Protein AF-A0A7R9UAR9-F1 (afdb_monomer_lite)

Secondary structure (DSSP, 8-state):
-HHHHTT-GGG---B-TT---SGGGGGSPB-EEESS-TTS-HHHHHHHHHHHHHTT--SEEE-HHHHHHH--S--------TTTS--HHHHHHH-TT---------TT-

Foldseek 3Di:
DVCVVVVNVVLDQADAPPPPPPVVNVPHHHFKDFPDDPVDDPVVRVVVLVVCVVVVHARMAGNLVSCVVSVRLDDDFDPPDPRPGCDPVRVCVSHVPHDDDDDPPPVVD

pLDDT: mean 84.75, std 13.75, range [44.69, 97.56]

Organism: NCBI:txid172671

Radius of gyration: 15.16 Å; chains: 1; bounding box: 43×30×34 Å

Structure (mmCIF, N/CA/C/O backbone):
data_AF-A0A7R9UAR9-F1
#
_entry.id   AF-A0A7R9UAR9-F1
#
loop_
_atom_site.group_PDB
_atom_site.id
_atom_site.type_symbol
_atom_site.label_atom_id
_atom_site.label_alt_id
_atom_site.label_comp_id
_atom_site.label_asym_id
_atom_site.label_entity_id
_atom_site.label_seq_id
_atom_site.pdbx_PDB_ins_code
_atom_site.Cartn_x
_atom_site.Cartn_y
_atom_site.Cartn_z
_atom_site.occupancy
_atom_site.B_iso_or_equiv
_atom_site.auth_seq_id
_atom_site.auth_comp_id
_atom_site.auth_asym_id
_atom_site.auth_atom_id
_atom_site.pdbx_PDB_model_num
ATOM 1 N N . GLU A 1 1 ? -7.380 9.276 2.470 1.00 91.75 1 GLU A N 1
ATOM 2 C CA . GLU A 1 1 ? -8.353 10.387 2.559 1.00 91.75 1 GLU A CA 1
ATOM 3 C C . GLU A 1 1 ? -9.824 9.959 2.686 1.00 91.75 1 GLU A C 1
ATOM 5 O O . GLU A 1 1 ? -10.399 10.228 3.729 1.00 91.75 1 GLU A O 1
ATOM 10 N N . MET A 1 2 ? -10.443 9.289 1.700 1.00 92.31 2 MET A N 1
ATOM 11 C CA . MET A 1 2 ? -11.907 9.043 1.684 1.00 92.31 2 MET A CA 1
ATOM 12 C C . MET A 1 2 ? -12.483 8.472 2.991 1.00 92.31 2 MET A C 1
ATOM 14 O O . MET A 1 2 ? -13.471 8.986 3.499 1.00 92.31 2 MET A O 1
ATOM 18 N N . ILE A 1 3 ? -11.836 7.457 3.572 1.00 94.75 3 ILE A N 1
ATOM 19 C CA . ILE A 1 3 ? -12.298 6.817 4.817 1.00 94.75 3 ILE A CA 1
ATOM 20 C C . ILE A 1 3 ? -12.295 7.783 6.012 1.00 94.75 3 ILE A C 1
ATOM 22 O O . ILE A 1 3 ? -13.204 7.729 6.834 1.00 94.75 3 ILE A O 1
ATOM 26 N N . TYR A 1 4 ? -11.330 8.709 6.069 1.00 94.88 4 TYR A N 1
ATOM 27 C CA . TYR A 1 4 ? -11.307 9.772 7.080 1.00 94.88 4 TYR A CA 1
ATOM 28 C C . TYR A 1 4 ? -12.455 10.761 6.873 1.00 94.88 4 TYR A C 1
ATOM 30 O O . TYR A 1 4 ? -13.137 11.118 7.825 1.00 94.88 4 TYR A O 1
ATOM 38 N N . ASN A 1 5 ? -12.714 11.177 5.629 1.00 95.50 5 ASN A N 1
ATOM 39 C CA . ASN A 1 5 ? -13.816 12.102 5.333 1.00 95.50 5 ASN A CA 1
ATOM 40 C C . ASN A 1 5 ? -15.194 11.493 5.651 1.00 95.50 5 ASN A C 1
ATOM 42 O O . ASN A 1 5 ? -16.143 12.228 5.913 1.00 95.50 5 ASN A O 1
ATOM 46 N N . LEU A 1 6 ? -15.300 10.161 5.648 1.00 95.88 6 LEU A N 1
ATOM 47 C CA . LEU A 1 6 ? -16.505 9.426 6.033 1.00 95.88 6 LEU A CA 1
ATOM 48 C C . LEU A 1 6 ? -16.610 9.148 7.548 1.00 95.88 6 LEU A C 1
ATOM 50 O O . LEU A 1 6 ? -17.639 8.633 7.978 1.00 95.88 6 LEU A O 1
ATOM 54 N N . GLY A 1 7 ? -15.596 9.483 8.359 1.00 96.69 7 GLY A N 1
ATOM 55 C CA . GLY A 1 7 ? -15.603 9.269 9.816 1.00 96.69 7 GLY A CA 1
ATOM 56 C C . GLY A 1 7 ? -15.405 7.810 10.252 1.00 96.69 7 GLY A C 1
ATOM 57 O O . GLY A 1 7 ? -15.953 7.380 11.271 1.00 96.69 7 GLY A O 1
ATOM 58 N N . TYR A 1 8 ? -14.686 7.024 9.445 1.00 96.25 8 TYR A N 1
ATOM 59 C CA . TYR A 1 8 ? -14.428 5.598 9.682 1.00 96.25 8 TYR A CA 1
ATOM 60 C C . TYR A 1 8 ? -12.946 5.283 9.934 1.00 96.25 8 TYR A C 1
ATOM 62 O O . TYR A 1 8 ? -12.531 4.125 9.869 1.00 96.25 8 TYR A O 1
ATOM 70 N N . GLU A 1 9 ? -12.121 6.287 10.223 1.00 95.88 9 GLU A N 1
ATOM 71 C CA . GLU A 1 9 ? -10.680 6.137 10.421 1.00 95.88 9 GLU A CA 1
ATOM 72 C C . GLU A 1 9 ? -10.300 5.169 11.549 1.00 95.88 9 GLU A C 1
ATOM 74 O O . GLU A 1 9 ? -9.258 4.522 11.473 1.00 95.88 9 GLU A O 1
ATOM 79 N N . GLN A 1 10 ? -11.158 5.009 12.558 1.00 96.44 10 GLN A N 1
ATOM 80 C CA . GLN A 1 10 ? -10.973 4.076 13.671 1.00 96.44 10 GLN A CA 1
ATOM 81 C C . GLN A 1 10 ? -10.936 2.603 13.242 1.00 96.44 10 GLN A C 1
ATOM 83 O O . GLN A 1 10 ? -10.480 1.761 14.012 1.00 96.44 10 GLN A O 1
ATOM 88 N N . TYR A 1 11 ? -11.426 2.286 12.041 1.00 96.56 11 TYR A N 1
ATOM 89 C CA . TYR A 1 11 ? -11.416 0.930 11.490 1.00 96.56 11 TYR A CA 1
ATOM 90 C C . TYR A 1 11 ? -10.188 0.647 10.618 1.00 96.56 11 TYR A C 1
ATOM 92 O O . TYR A 1 11 ? -9.988 -0.487 10.187 1.00 96.56 11 TYR A O 1
ATOM 100 N N . LEU A 1 12 ? -9.360 1.656 10.334 1.00 96.75 12 LEU A N 1
ATOM 101 C CA . LEU A 1 12 ? -8.175 1.475 9.509 1.00 96.75 12 LEU A CA 1
ATOM 102 C C . LEU A 1 12 ? -7.072 0.767 10.300 1.00 96.75 12 LEU A C 1
ATOM 104 O O . LEU A 1 12 ? -6.639 1.239 11.347 1.00 96.75 12 LEU A O 1
ATOM 108 N N . VAL A 1 13 ? -6.580 -0.346 9.754 1.00 97.19 13 VAL A N 1
ATOM 109 C CA . VAL A 1 13 ? -5.471 -1.127 10.335 1.00 97.19 13 VAL A CA 1
ATOM 110 C C . VAL A 1 13 ? -4.179 -1.034 9.523 1.00 97.19 13 VAL A C 1
ATOM 112 O O . VAL A 1 13 ? -3.115 -1.401 10.008 1.00 97.19 13 VAL A O 1
ATOM 115 N N . GLY A 1 14 ? -4.245 -0.518 8.297 1.00 96.56 14 GLY A N 1
ATOM 116 C CA . GLY A 1 14 ? -3.102 -0.364 7.405 1.00 96.56 14 GLY A CA 1
ATOM 117 C C . GLY A 1 14 ? -3.428 0.560 6.237 1.00 96.56 14 GLY A C 1
ATOM 118 O O . GLY A 1 14 ? -4.588 0.909 6.009 1.00 96.56 14 GLY A O 1
ATOM 119 N N . ARG A 1 15 ? -2.395 0.978 5.505 1.00 95.94 15 ARG A N 1
ATOM 120 C CA . ARG A 1 15 ? -2.515 1.930 4.392 1.00 95.94 15 A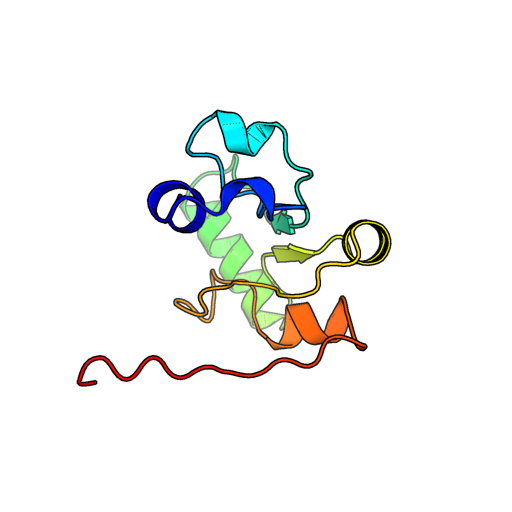RG A CA 1
ATOM 121 C C . ARG A 1 15 ? -1.587 1.606 3.223 1.00 95.94 15 ARG A C 1
ATOM 123 O O . ARG A 1 15 ? -0.571 0.930 3.392 1.00 95.94 15 ARG A O 1
ATOM 130 N N . SER A 1 16 ? -1.891 2.134 2.036 1.00 93.12 16 SER A N 1
ATOM 131 C CA . SER A 1 16 ? -0.932 2.101 0.928 1.00 93.12 16 SER A CA 1
ATOM 132 C C . SER A 1 16 ? 0.229 3.083 1.155 1.00 93.12 16 SER A C 1
ATOM 134 O O . SER A 1 16 ? 0.144 3.972 2.003 1.00 93.12 16 SER A O 1
ATOM 136 N N . HIS A 1 17 ? 1.315 2.932 0.391 1.00 91.25 17 HIS A N 1
ATOM 137 C CA . HIS A 1 17 ? 2.439 3.876 0.415 1.00 91.25 17 HIS A CA 1
ATOM 138 C C . HIS A 1 17 ? 2.068 5.285 -0.045 1.00 91.25 17 HIS A C 1
ATOM 140 O O . HIS A 1 17 ? 2.671 6.244 0.423 1.00 91.25 17 HIS A O 1
ATOM 146 N N . GLU A 1 18 ? 1.065 5.406 -0.912 1.00 89.50 18 GLU A N 1
ATOM 147 C CA . GLU A 1 18 ? 0.581 6.687 -1.437 1.00 89.50 18 GLU A CA 1
ATOM 148 C C . GLU A 1 18 ? -0.489 7.332 -0.544 1.00 89.50 18 GLU A C 1
ATOM 150 O O . GLU A 1 18 ? -0.806 8.504 -0.705 1.00 89.50 18 GLU A O 1
ATOM 155 N N . CYS A 1 19 ? -1.058 6.600 0.419 1.00 93.62 19 CYS A N 1
ATOM 156 C CA . CYS A 1 19 ? -1.980 7.184 1.389 1.00 93.62 19 CYS A CA 1
ATOM 157 C C . CYS A 1 19 ? -1.196 8.002 2.423 1.00 93.62 19 CYS A C 1
ATOM 159 O O . CYS A 1 19 ? -0.824 7.469 3.463 1.00 93.62 19 CYS A O 1
ATOM 161 N N . ASP A 1 20 ? -0.936 9.276 2.158 1.00 94.94 20 ASP A N 1
ATOM 162 C CA . ASP A 1 20 ? -0.172 10.171 3.039 1.00 94.94 20 ASP A CA 1
ATOM 163 C C . ASP A 1 20 ? -1.013 11.296 3.675 1.00 94.94 20 ASP A C 1
ATOM 165 O O . ASP A 1 20 ? -0.521 12.046 4.523 1.00 94.94 20 ASP A O 1
ATOM 169 N N . TYR A 1 21 ? -2.306 11.363 3.332 1.00 95.25 21 TYR A N 1
ATOM 170 C CA . TYR A 1 21 ? -3.241 12.374 3.819 1.00 95.25 21 TYR A CA 1
ATOM 171 C C . TYR A 1 21 ? -4.588 11.790 4.320 1.00 95.25 21 TYR A C 1
ATOM 173 O O . TYR A 1 21 ? -5.185 10.913 3.667 1.00 95.25 21 TYR A O 1
ATOM 181 N N . PRO A 1 22 ? -5.125 12.288 5.458 1.00 95.88 22 PRO A N 1
ATOM 182 C CA . PRO A 1 22 ? -4.555 13.320 6.342 1.00 95.88 22 PRO A CA 1
ATOM 183 C C . PRO A 1 22 ? -3.321 12.817 7.114 1.00 95.88 22 PRO A C 1
ATOM 185 O O . PRO A 1 22 ? -3.168 11.606 7.253 1.00 95.88 22 PRO A O 1
ATOM 188 N N . PRO A 1 23 ? -2.466 13.695 7.685 1.00 96.94 23 PRO A N 1
ATOM 189 C CA . PRO A 1 23 ? -1.224 13.281 8.359 1.00 96.94 23 PRO A CA 1
ATOM 190 C C . PRO A 1 23 ? -1.403 12.220 9.455 1.00 96.94 23 PRO A C 1
ATOM 192 O O . PRO A 1 23 ? -0.491 11.444 9.721 1.00 96.94 23 PRO A O 1
ATOM 195 N N . ALA A 1 24 ? -2.591 12.143 10.065 1.00 95.75 24 ALA A N 1
ATOM 196 C CA . ALA A 1 24 ? -2.945 11.100 11.024 1.00 95.75 24 ALA A CA 1
ATOM 197 C C . ALA A 1 24 ? -2.798 9.675 10.453 1.00 95.75 24 ALA A C 1
ATOM 199 O O . ALA A 1 24 ? -2.443 8.760 11.197 1.00 95.75 24 ALA A O 1
ATOM 200 N N . CYS A 1 25 ? -2.999 9.476 9.145 1.00 96.25 25 CYS A N 1
ATOM 201 C CA . CYS A 1 25 ? -2.860 8.165 8.508 1.00 96.25 25 CYS A CA 1
ATOM 202 C C . CYS A 1 25 ? -1.417 7.653 8.496 1.00 96.25 25 CYS A C 1
ATOM 204 O O . CYS A 1 25 ? -1.208 6.446 8.439 1.00 96.25 25 CYS A O 1
ATOM 206 N N . LEU A 1 26 ? -0.417 8.529 8.640 1.00 96.94 26 LEU A N 1
ATOM 207 C CA . LEU A 1 26 ? 0.993 8.134 8.689 1.00 96.94 26 LEU A CA 1
ATOM 208 C C . LEU A 1 26 ? 1.333 7.287 9.926 1.00 96.94 26 LEU A C 1
ATOM 210 O O . LEU A 1 26 ? 2.366 6.622 9.933 1.00 96.94 26 LEU A O 1
ATOM 214 N N . SER A 1 27 ? 0.463 7.283 10.942 1.00 96.44 27 SER A N 1
ATOM 215 C CA . SER A 1 27 ? 0.560 6.378 12.095 1.00 96.44 27 SER A CA 1
ATOM 216 C C . SER A 1 27 ? 0.188 4.927 11.764 1.00 96.44 27 SER A C 1
ATOM 218 O O . SER A 1 27 ? 0.574 4.020 12.500 1.00 96.44 27 SER A O 1
ATOM 220 N N . LEU A 1 28 ? -0.529 4.695 10.659 1.00 97.56 28 LEU A N 1
ATOM 221 C CA . LEU A 1 28 ? -0.913 3.362 10.212 1.00 97.56 28 LEU A CA 1
ATOM 222 C C . LEU A 1 28 ? 0.257 2.666 9.502 1.00 97.56 28 LEU A C 1
ATOM 224 O O . LEU A 1 28 ? 0.974 3.309 8.720 1.00 97.56 28 LEU A O 1
ATOM 228 N N . PRO A 1 29 ? 0.411 1.344 9.692 1.00 97.38 29 PRO A N 1
ATOM 229 C CA . PRO A 1 29 ? 1.381 0.546 8.956 1.00 97.38 29 PRO A CA 1
ATOM 230 C C . PRO A 1 29 ? 1.176 0.648 7.442 1.00 97.38 29 PRO A C 1
ATOM 232 O O . PRO A 1 29 ? 0.060 0.531 6.930 1.00 97.38 29 PRO A O 1
ATOM 235 N N . GLN A 1 30 ? 2.273 0.839 6.714 1.00 96.50 30 GLN A N 1
ATOM 236 C CA . GLN A 1 30 ? 2.274 0.830 5.257 1.00 96.50 30 GLN A CA 1
ATOM 237 C C . GLN A 1 30 ? 2.382 -0.611 4.745 1.00 96.50 30 GLN A C 1
ATOM 239 O O . GLN A 1 30 ? 3.363 -1.289 5.030 1.00 96.50 30 GLN A O 1
ATOM 244 N N . VAL A 1 31 ? 1.403 -1.061 3.958 1.00 95.62 31 VAL A N 1
ATOM 245 C CA . VAL A 1 31 ? 1.304 -2.456 3.478 1.00 95.62 31 VAL A CA 1
ATOM 246 C C . VAL A 1 31 ? 1.645 -2.639 1.996 1.00 95.62 31 VAL A C 1
ATOM 248 O O . VAL A 1 31 ? 1.605 -3.756 1.491 1.00 95.62 31 VAL A O 1
ATOM 251 N N . SER A 1 32 ? 1.967 -1.563 1.276 1.00 92.06 32 SER A N 1
ATOM 252 C CA . SER A 1 32 ? 2.374 -1.613 -0.137 1.00 92.06 32 SER A CA 1
ATOM 253 C C . SER A 1 32 ? 3.625 -0.783 -0.376 1.00 92.06 32 SER A C 1
ATOM 255 O O . SER A 1 32 ? 3.929 0.119 0.401 1.00 92.06 32 SER A O 1
ATOM 257 N N . PHE A 1 33 ? 4.351 -1.084 -1.449 1.00 91.94 33 PHE A N 1
ATOM 258 C CA . PHE A 1 33 ? 5.589 -0.402 -1.815 1.00 91.94 33 PHE A CA 1
ATOM 259 C C . PHE A 1 33 ? 5.752 -0.383 -3.333 1.00 91.94 33 PHE A C 1
ATOM 261 O O . PHE A 1 33 ? 5.435 -1.369 -3.998 1.00 91.94 33 PHE A O 1
ATOM 268 N N . ALA A 1 34 ? 6.330 0.687 -3.873 1.00 90.44 34 ALA A N 1
ATOM 269 C CA . ALA A 1 34 ? 6.795 0.697 -5.254 1.00 90.44 34 ALA A CA 1
ATOM 270 C C . ALA A 1 34 ? 7.949 -0.309 -5.450 1.00 90.44 34 ALA A C 1
ATOM 272 O O . ALA A 1 34 ? 8.842 -0.447 -4.605 1.00 90.44 34 ALA A O 1
ATOM 273 N N . THR A 1 35 ? 7.940 -1.029 -6.572 1.00 89.88 35 THR A N 1
ATOM 274 C CA . THR A 1 35 ? 9.056 -1.889 -7.018 1.00 89.88 35 THR A CA 1
ATOM 275 C C . THR A 1 35 ? 10.030 -1.144 -7.929 1.00 89.88 35 THR A C 1
ATOM 277 O O . THR A 1 35 ? 11.110 -1.650 -8.237 1.00 89.88 35 THR A O 1
ATOM 280 N N . ILE A 1 36 ? 9.661 0.070 -8.336 1.00 90.00 36 ILE A N 1
ATOM 281 C CA . ILE A 1 36 ? 10.467 1.000 -9.122 1.00 90.00 36 ILE A CA 1
ATOM 282 C C . ILE A 1 36 ? 11.042 2.103 -8.228 1.00 90.00 36 ILE A C 1
ATOM 284 O O . ILE A 1 36 ? 10.473 2.454 -7.197 1.00 90.00 36 ILE A O 1
ATOM 288 N N . ASP A 1 37 ? 12.172 2.664 -8.648 1.00 88.62 37 ASP A N 1
ATOM 289 C CA . ASP A 1 37 ? 12.804 3.796 -7.972 1.00 88.62 37 ASP A CA 1
ATOM 290 C C . ASP A 1 37 ? 12.161 5.111 -8.427 1.00 88.62 37 ASP A C 1
ATOM 292 O O . ASP A 1 37 ? 12.383 5.571 -9.550 1.00 88.62 37 ASP A O 1
ATOM 296 N N . THR A 1 38 ? 11.356 5.702 -7.546 1.00 86.56 38 THR A N 1
ATOM 297 C CA . THR A 1 38 ? 10.614 6.943 -7.801 1.00 86.56 38 THR A CA 1
ATOM 298 C C . THR A 1 38 ? 11.461 8.208 -7.640 1.00 86.56 38 THR A C 1
ATOM 300 O O . THR A 1 38 ? 10.966 9.298 -7.908 1.00 86.56 38 THR A O 1
ATOM 303 N N . SER A 1 39 ? 12.739 8.094 -7.250 1.00 91.62 39 SER A N 1
ATOM 304 C CA . SER A 1 39 ? 13.662 9.238 -7.153 1.00 91.62 39 SER A CA 1
ATOM 305 C C . SER A 1 39 ? 14.300 9.636 -8.493 1.00 91.62 39 SER A C 1
ATOM 307 O O . SER A 1 39 ? 14.968 10.668 -8.585 1.00 91.62 39 SER A O 1
ATOM 309 N N . LYS A 1 40 ? 14.099 8.822 -9.535 1.00 92.50 40 LYS A N 1
ATOM 310 C CA . LYS A 1 40 ? 14.662 9.018 -10.877 1.00 92.50 40 LYS A CA 1
ATOM 311 C C . LYS A 1 40 ? 13.900 10.056 -11.697 1.00 92.50 40 LYS A C 1
ATOM 313 O O . LYS A 1 40 ? 12.820 10.514 -11.331 1.00 92.50 40 LYS A O 1
ATOM 318 N N . THR A 1 41 ? 14.451 10.412 -12.857 1.00 95.88 41 THR A N 1
ATOM 319 C CA . THR A 1 41 ? 13.746 11.285 -13.801 1.00 95.88 41 THR A CA 1
ATOM 320 C C . THR A 1 41 ? 12.495 10.601 -14.353 1.00 95.88 41 THR A C 1
ATOM 322 O O . THR A 1 41 ? 12.427 9.376 -14.465 1.00 95.88 41 THR A O 1
ATOM 325 N N . SER A 1 42 ? 11.508 11.389 -14.783 1.00 94.06 42 SER A N 1
ATOM 326 C CA . SER A 1 42 ? 10.264 10.857 -15.352 1.00 94.06 42 SER A CA 1
ATOM 327 C C . SER A 1 42 ? 10.494 9.925 -16.548 1.00 94.06 42 SER A C 1
ATOM 329 O O . SER A 1 42 ? 9.781 8.938 -16.689 1.00 94.06 42 SER A O 1
ATOM 331 N N . ALA A 1 43 ? 11.506 10.193 -17.381 1.00 95.19 43 ALA A N 1
ATOM 332 C CA . ALA A 1 43 ? 11.852 9.335 -18.516 1.00 95.19 43 ALA A CA 1
ATOM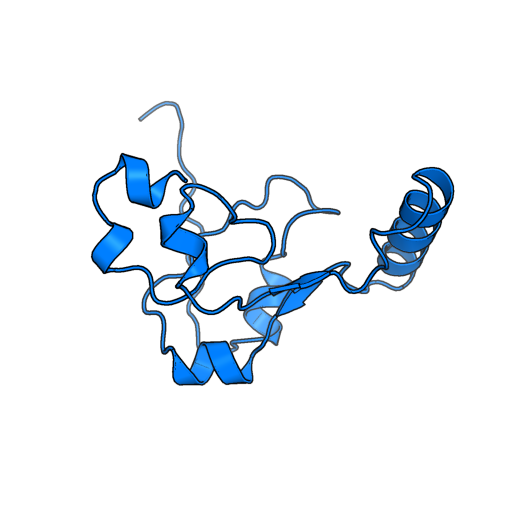 333 C C . ALA A 1 43 ? 12.390 7.963 -18.070 1.00 95.19 43 ALA A C 1
ATOM 335 O O . ALA A 1 43 ? 12.064 6.934 -18.659 1.00 95.19 43 ALA A O 1
ATOM 336 N N . GLU A 1 44 ? 13.191 7.932 -17.006 1.00 94.44 44 GLU A N 1
ATOM 337 C CA . GLU A 1 44 ? 13.721 6.690 -16.437 1.00 94.44 44 GLU A CA 1
ATOM 338 C C . GLU A 1 44 ? 12.647 5.895 -15.687 1.00 94.44 44 GLU A C 1
ATOM 340 O O . GLU A 1 44 ? 12.635 4.661 -15.749 1.00 94.44 44 GLU A O 1
ATOM 345 N N . ILE A 1 45 ? 11.730 6.588 -15.005 1.00 92.94 45 ILE A N 1
ATOM 346 C CA . ILE A 1 45 ? 10.555 5.978 -14.373 1.00 92.94 45 ILE A CA 1
ATOM 347 C C . ILE A 1 45 ? 9.668 5.342 -15.447 1.00 92.94 45 ILE A C 1
ATOM 349 O O . ILE A 1 45 ? 9.369 4.156 -15.345 1.00 92.94 45 ILE A O 1
ATOM 353 N N . ASP A 1 46 ? 9.319 6.075 -16.510 1.00 91.81 46 ASP A N 1
ATOM 354 C CA . ASP A 1 46 ? 8.529 5.561 -17.640 1.00 91.81 46 ASP A CA 1
ATOM 355 C C . ASP A 1 46 ? 9.171 4.313 -18.265 1.00 91.81 46 ASP A C 1
ATOM 357 O O . ASP A 1 46 ? 8.506 3.295 -18.476 1.00 91.81 46 ASP A O 1
ATOM 361 N N . HIS A 1 47 ? 10.488 4.342 -18.484 1.00 92.75 47 HIS A N 1
ATOM 362 C CA . HIS A 1 47 ? 11.219 3.180 -18.981 1.00 92.75 47 HIS A CA 1
ATOM 363 C C . HIS A 1 47 ? 11.145 1.980 -18.021 1.00 92.75 47 HIS A C 1
ATOM 365 O O . HIS A 1 47 ? 10.949 0.838 -18.454 1.00 92.75 47 HIS A O 1
ATOM 371 N N . SER A 1 48 ? 11.269 2.227 -16.715 1.00 91.38 48 SER A N 1
ATOM 372 C CA . SER A 1 48 ? 11.191 1.189 -15.680 1.00 91.38 48 SER A CA 1
ATOM 373 C C . SER A 1 48 ? 9.792 0.573 -15.611 1.00 91.38 48 SER A C 1
ATOM 375 O O . SER A 1 48 ? 9.670 -0.652 -15.611 1.00 91.38 48 SER A O 1
ATOM 377 N N . VAL A 1 49 ? 8.743 1.400 -15.640 1.00 91.38 49 VAL A N 1
ATOM 378 C CA . VAL A 1 49 ? 7.341 0.960 -15.673 1.00 91.38 49 VAL A CA 1
ATOM 379 C C . VAL A 1 49 ? 7.078 0.101 -16.907 1.00 91.38 49 VAL A C 1
ATOM 381 O O . VAL A 1 49 ? 6.627 -1.035 -16.777 1.00 91.38 49 VAL A O 1
ATOM 384 N N . LYS A 1 50 ? 7.441 0.577 -18.106 1.00 90.12 50 LYS A N 1
ATOM 385 C CA . LYS A 1 50 ? 7.280 -0.192 -19.355 1.00 90.12 50 LYS A CA 1
ATOM 386 C C . LYS A 1 50 ? 7.993 -1.540 -19.295 1.00 90.12 50 LYS A C 1
ATOM 388 O O . LYS A 1 50 ? 7.446 -2.547 -19.736 1.00 90.12 50 LYS A O 1
ATOM 393 N N . THR A 1 51 ? 9.190 -1.573 -18.715 1.00 90.69 51 THR A N 1
ATOM 394 C CA . THR A 1 51 ? 9.960 -2.811 -18.553 1.00 90.69 51 THR A CA 1
ATOM 395 C C . THR A 1 51 ? 9.267 -3.807 -17.619 1.00 90.69 51 THR A C 1
ATOM 397 O O . THR A 1 51 ? 9.258 -4.998 -17.926 1.00 90.69 51 THR A O 1
ATOM 400 N N . GLN A 1 52 ? 8.682 -3.351 -16.505 1.00 88.69 52 GLN A N 1
ATOM 401 C CA . GLN A 1 52 ? 7.916 -4.204 -15.583 1.00 88.69 52 GLN A CA 1
ATOM 402 C C . GLN A 1 52 ? 6.672 -4.780 -16.277 1.00 88.69 52 GLN A C 1
ATOM 404 O O . GLN A 1 52 ? 6.480 -5.996 -16.276 1.00 88.69 52 GLN A O 1
ATOM 409 N N . ILE A 1 53 ? 5.909 -3.933 -16.981 1.00 85.94 53 ILE A N 1
ATOM 410 C CA . ILE A 1 53 ? 4.702 -4.344 -17.717 1.00 85.94 53 ILE A CA 1
ATOM 411 C C . ILE A 1 53 ? 5.026 -5.419 -18.759 1.00 85.94 53 ILE A C 1
ATOM 413 O O . ILE A 1 53 ? 4.352 -6.444 -18.813 1.00 85.94 53 ILE A O 1
ATOM 417 N N . VAL A 1 54 ? 6.073 -5.224 -19.572 1.00 87.38 54 VAL A N 1
ATOM 418 C CA . VAL A 1 54 ? 6.482 -6.205 -20.600 1.00 87.38 54 VAL A CA 1
ATOM 419 C C . VAL A 1 54 ? 6.867 -7.550 -19.979 1.00 87.38 54 VAL A C 1
ATOM 421 O O . VAL A 1 54 ? 6.673 -8.594 -20.597 1.00 87.38 54 VAL A O 1
ATOM 424 N N . LYS A 1 55 ? 7.391 -7.542 -18.750 1.00 85.81 55 LYS A N 1
ATOM 425 C CA . LYS A 1 55 ? 7.737 -8.752 -17.996 1.00 85.81 55 LYS A CA 1
ATOM 426 C C . LYS A 1 55 ? 6.548 -9.363 -17.245 1.00 85.81 55 LYS A C 1
ATOM 428 O O . LYS A 1 55 ? 6.732 -10.395 -16.607 1.00 85.81 55 LYS A O 1
ATOM 433 N N . GLY A 1 56 ? 5.364 -8.748 -17.300 1.00 81.69 56 GLY A N 1
ATOM 434 C CA . GLY A 1 56 ? 4.195 -9.170 -16.526 1.00 81.69 56 GLY A CA 1
ATOM 435 C C . GLY A 1 56 ? 4.383 -9.012 -15.015 1.00 81.69 56 GLY A C 1
ATOM 436 O O . GLY A 1 56 ? 3.778 -9.749 -14.245 1.00 81.69 56 GLY A O 1
ATOM 437 N N . LEU A 1 57 ? 5.261 -8.100 -14.593 1.00 83.06 57 LEU A N 1
ATOM 438 C CA . LEU A 1 57 ? 5.556 -7.829 -13.191 1.00 83.06 57 LEU A CA 1
ATOM 439 C C . LEU A 1 57 ? 4.804 -6.579 -12.730 1.00 83.06 57 LEU A C 1
ATOM 441 O O . LEU A 1 57 ? 4.695 -5.602 -13.475 1.00 83.06 57 LEU A O 1
ATOM 445 N N . SER A 1 58 ? 4.327 -6.597 -11.487 1.00 83.12 58 SER A N 1
ATOM 446 C CA . SER A 1 58 ? 3.667 -5.438 -10.889 1.00 83.12 58 SER A CA 1
ATOM 447 C C . SER A 1 58 ? 4.680 -4.346 -10.528 1.00 83.12 58 SER A C 1
ATOM 449 O O . SER A 1 58 ? 5.792 -4.606 -10.049 1.00 83.12 58 SER A O 1
ATOM 451 N N . VAL A 1 59 ? 4.288 -3.090 -10.749 1.00 88.00 59 VAL A N 1
ATOM 452 C CA . VAL A 1 59 ? 5.050 -1.912 -10.296 1.00 88.00 59 VAL A CA 1
ATOM 453 C C . VAL A 1 59 ? 4.905 -1.679 -8.789 1.00 88.00 59 VAL A C 1
ATOM 455 O O . VAL A 1 59 ? 5.623 -0.856 -8.216 1.00 88.00 59 VAL A O 1
ATOM 458 N N . TYR A 1 60 ? 4.035 -2.453 -8.137 1.00 87.25 60 TYR A N 1
ATOM 459 C CA . TYR A 1 60 ? 3.843 -2.464 -6.699 1.00 87.25 60 TYR A CA 1
ATOM 460 C C . TYR A 1 60 ? 4.066 -3.855 -6.121 1.00 87.25 60 TYR A C 1
ATOM 462 O O . TYR A 1 60 ? 3.908 -4.879 -6.778 1.00 87.25 60 TYR A O 1
ATOM 470 N N . ARG A 1 61 ? 4.443 -3.884 -4.848 1.00 89.06 61 ARG A N 1
ATOM 471 C CA . ARG A 1 61 ? 4.476 -5.093 -4.031 1.00 89.06 61 ARG A CA 1
ATOM 472 C C . ARG A 1 61 ? 3.685 -4.855 -2.759 1.00 89.06 61 ARG A C 1
ATOM 474 O O . ARG A 1 61 ? 3.751 -3.764 -2.189 1.00 89.06 61 ARG A O 1
ATOM 481 N N . MET A 1 62 ? 2.983 -5.882 -2.308 1.00 90.31 62 MET A N 1
ATOM 482 C CA . MET A 1 62 ? 2.285 -5.891 -1.028 1.00 90.31 62 MET A CA 1
ATOM 483 C C . MET A 1 62 ? 3.127 -6.631 0.013 1.00 90.31 62 MET A C 1
ATOM 485 O O . MET A 1 62 ? 3.823 -7.594 -0.313 1.00 90.31 62 MET A O 1
ATOM 489 N N . ASP A 1 63 ? 3.048 -6.202 1.267 1.00 93.88 63 ASP A N 1
ATOM 490 C CA . ASP A 1 63 ? 3.596 -6.953 2.394 1.00 93.88 63 ASP A CA 1
ATOM 491 C C . ASP A 1 63 ? 2.566 -7.976 2.876 1.00 93.88 63 ASP A C 1
ATOM 493 O O . ASP A 1 63 ? 1.684 -7.692 3.688 1.00 93.88 63 ASP A O 1
ATOM 497 N N . ALA A 1 64 ? 2.653 -9.177 2.305 1.00 91.25 64 ALA A N 1
ATOM 498 C CA . ALA A 1 64 ? 1.750 -10.280 2.606 1.00 91.25 64 ALA A CA 1
ATOM 499 C C . ALA A 1 64 ? 1.849 -10.764 4.063 1.00 91.25 64 ALA A C 1
ATOM 501 O O . ALA A 1 64 ? 0.892 -11.335 4.588 1.00 91.25 64 ALA A O 1
ATOM 502 N N . GLU A 1 65 ? 3.002 -10.589 4.712 1.00 93.62 65 GLU A N 1
ATOM 503 C CA . GLU A 1 65 ? 3.187 -10.972 6.110 1.00 93.62 65 GLU A CA 1
ATOM 504 C C . GLU A 1 65 ? 2.489 -9.976 7.025 1.00 93.62 65 GLU A C 1
ATOM 506 O O . GLU A 1 65 ? 1.603 -10.375 7.782 1.00 93.62 65 GLU A O 1
ATOM 511 N N . LEU A 1 66 ? 2.758 -8.685 6.837 1.00 95.06 66 LEU A N 1
ATOM 512 C CA . LEU A 1 66 ? 2.096 -7.622 7.583 1.00 95.06 66 LEU A CA 1
ATOM 513 C C . LEU A 1 66 ? 0.575 -7.647 7.386 1.00 95.06 66 LEU A C 1
ATOM 515 O O . LEU A 1 66 ? -0.178 -7.533 8.348 1.00 95.06 66 LEU A O 1
ATOM 519 N N . LEU A 1 67 ? 0.086 -7.859 6.162 1.00 93.31 67 LEU A N 1
ATOM 520 C CA . LEU A 1 67 ? -1.355 -7.989 5.911 1.00 93.31 67 LEU A CA 1
ATOM 521 C C . LEU A 1 67 ? -1.983 -9.150 6.689 1.00 93.31 67 LEU A C 1
ATOM 523 O O . LEU A 1 67 ? -3.091 -9.019 7.210 1.00 93.31 67 LEU A O 1
ATOM 527 N N . ARG A 1 68 ? -1.276 -10.279 6.807 1.00 92.56 68 ARG A N 1
ATOM 528 C CA . ARG A 1 68 ? -1.741 -11.430 7.589 1.00 92.56 68 ARG A CA 1
ATOM 529 C C . ARG A 1 68 ? -1.756 -11.132 9.085 1.00 92.56 68 ARG A C 1
ATOM 531 O O . ARG A 1 68 ? -2.661 -11.598 9.771 1.00 92.56 68 ARG A O 1
ATOM 538 N N . GLU A 1 69 ? -0.788 -10.371 9.584 1.00 95.69 69 GLU A N 1
ATOM 539 C CA . GLU A 1 69 ? -0.730 -9.942 10.986 1.00 95.69 69 GLU A CA 1
ATOM 540 C C . GLU A 1 69 ? -1.842 -8.948 11.331 1.00 95.69 69 GLU A C 1
ATOM 542 O O . GLU A 1 69 ? -2.505 -9.092 12.360 1.00 95.69 69 GLU A O 1
ATOM 547 N N . LEU A 1 70 ? -2.088 -7.979 10.445 1.00 95.25 70 LEU A N 1
ATOM 548 C CA . LEU A 1 70 ? -3.122 -6.959 10.621 1.00 95.25 70 LEU A CA 1
ATOM 549 C C . LEU A 1 70 ? -4.540 -7.528 10.544 1.00 95.25 70 LEU A C 1
ATOM 551 O O . LEU A 1 70 ? -5.447 -6.948 11.134 1.00 95.25 70 LEU A O 1
ATOM 555 N N . ARG A 1 71 ? -4.725 -8.661 9.849 1.00 93.44 71 ARG A N 1
ATOM 556 C CA . ARG A 1 71 ? -6.017 -9.346 9.661 1.00 93.44 71 ARG A CA 1
ATOM 557 C C . ARG A 1 71 ? -7.146 -8.382 9.257 1.00 93.44 71 ARG A C 1
ATOM 559 O O . ARG A 1 71 ? -8.135 -8.284 9.982 1.00 93.44 71 ARG A O 1
ATOM 566 N N . PRO A 1 72 ? -7.017 -7.659 8.131 1.00 91.88 72 PRO A N 1
ATOM 567 C CA . PRO A 1 72 ? -8.087 -6.787 7.670 1.00 91.88 72 PRO A CA 1
ATOM 568 C C . PRO A 1 72 ? -9.321 -7.612 7.284 1.00 91.88 72 PRO A C 1
ATOM 570 O O . PRO A 1 72 ? -9.208 -8.599 6.556 1.00 91.88 72 PRO A O 1
ATOM 573 N N . ASP A 1 73 ? -10.500 -7.177 7.726 1.00 90.12 73 ASP A N 1
ATOM 574 C CA . ASP A 1 73 ? -11.777 -7.763 7.296 1.00 90.12 73 ASP A CA 1
ATOM 575 C C . ASP A 1 73 ? -12.164 -7.316 5.876 1.00 90.12 73 ASP A C 1
ATOM 577 O O . ASP A 1 73 ? -12.803 -8.058 5.132 1.00 90.12 73 ASP A O 1
ATOM 581 N N . VAL A 1 74 ? -11.767 -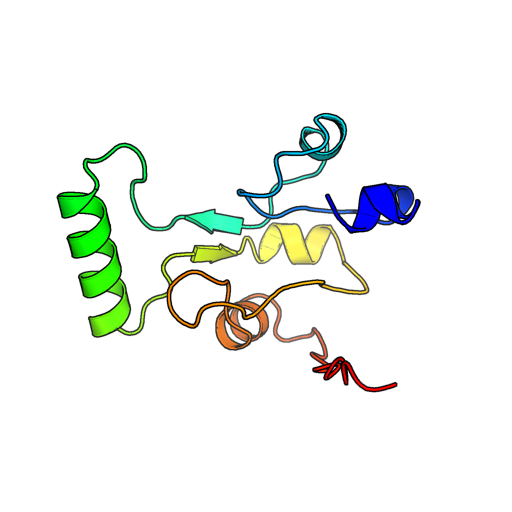6.096 5.495 1.00 89.50 74 VAL A N 1
ATOM 582 C CA . VAL A 1 74 ? -12.080 -5.466 4.205 1.00 89.50 74 VAL A CA 1
ATOM 583 C C . VAL A 1 74 ? -10.836 -4.766 3.664 1.00 89.50 74 VAL A C 1
ATOM 585 O O . VAL A 1 74 ? -10.155 -4.043 4.392 1.00 89.50 74 VAL A O 1
ATOM 588 N N . ILE A 1 75 ? -10.562 -4.945 2.370 1.00 89.06 75 ILE A N 1
ATOM 589 C CA . ILE A 1 75 ? -9.566 -4.164 1.628 1.00 89.06 75 ILE A CA 1
ATOM 590 C C . ILE A 1 75 ? -10.303 -3.255 0.656 1.00 89.06 75 ILE A C 1
ATOM 592 O O . ILE A 1 75 ? -11.073 -3.722 -0.178 1.00 89.06 75 ILE A O 1
ATOM 596 N N . ILE A 1 76 ? -10.046 -1.954 0.763 1.00 88.38 76 ILE A N 1
ATOM 597 C CA . ILE A 1 76 ? -10.583 -0.942 -0.144 1.00 88.38 76 ILE A CA 1
ATOM 598 C C . ILE A 1 76 ? -9.456 -0.532 -1.087 1.00 88.38 76 ILE A C 1
ATOM 600 O O . ILE A 1 76 ? -8.404 -0.072 -0.644 1.00 88.38 76 ILE A O 1
ATOM 604 N N . THR A 1 77 ? -9.680 -0.711 -2.383 1.00 84.06 77 THR A N 1
ATOM 605 C CA . THR A 1 77 ? -8.755 -0.333 -3.455 1.00 84.06 77 THR A CA 1
ATOM 606 C C . THR A 1 77 ? -9.528 0.369 -4.571 1.00 84.06 77 THR A C 1
ATOM 608 O O . THR A 1 77 ? -10.757 0.346 -4.592 1.00 84.06 77 THR A O 1
ATOM 611 N N . GLN A 1 78 ? -8.812 1.008 -5.489 1.00 72.88 78 GLN A N 1
ATOM 612 C CA . GLN A 1 78 ? -9.368 1.573 -6.714 1.00 72.88 78 GLN A CA 1
ATOM 613 C C . GLN A 1 78 ? -8.550 1.036 -7.883 1.00 72.88 78 GLN A C 1
ATOM 615 O O . GLN A 1 78 ? -7.388 1.410 -8.030 1.00 72.88 78 GLN A O 1
ATOM 620 N N . ASP A 1 79 ? -9.140 0.190 -8.728 1.00 68.94 79 ASP A N 1
ATOM 621 C CA . ASP A 1 79 ? -8.510 -0.231 -9.987 1.00 68.94 79 ASP A CA 1
ATOM 622 C C . ASP A 1 79 ? -8.738 0.827 -11.077 1.00 68.94 79 ASP A C 1
ATOM 624 O O . ASP A 1 79 ? -9.351 0.59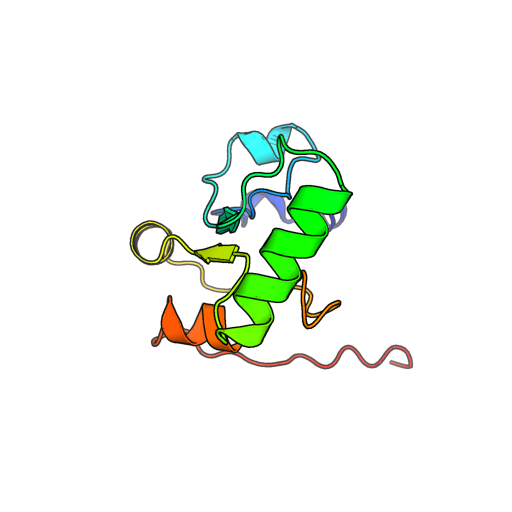7 -12.116 1.00 68.94 79 ASP A O 1
ATOM 628 N N . SER A 1 80 ? -8.302 2.057 -10.810 1.00 66.12 80 SER A N 1
ATOM 629 C CA . SER A 1 80 ? -8.471 3.165 -11.754 1.00 66.12 80 SER A CA 1
ATOM 630 C C . SER A 1 80 ? -7.483 3.092 -12.924 1.00 66.12 80 SER A C 1
ATOM 632 O O . SER A 1 80 ? -7.618 3.826 -13.904 1.00 66.12 80 SER A O 1
ATOM 634 N N . CYS A 1 81 ? -6.475 2.217 -12.843 1.00 67.75 81 CYS A N 1
ATOM 635 C CA . CYS A 1 81 ? -5.357 2.180 -13.772 1.00 67.75 81 CYS A CA 1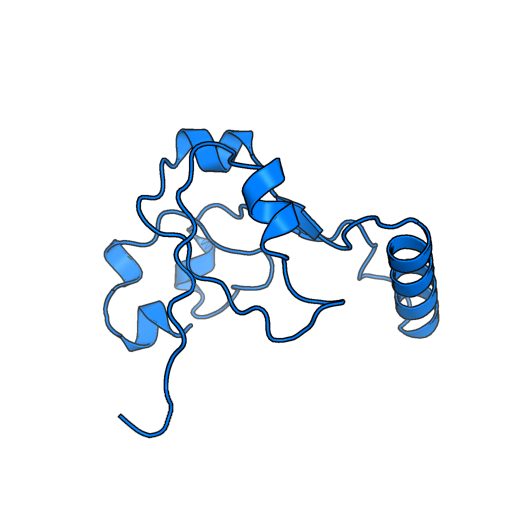
ATOM 636 C C . CYS A 1 81 ? -4.674 0.808 -13.780 1.00 67.75 81 CYS A C 1
ATOM 638 O O . CYS A 1 81 ? -3.873 0.506 -12.902 1.00 67.75 81 CYS A O 1
ATOM 640 N N . ARG A 1 82 ? -4.834 0.037 -14.863 1.00 65.69 82 ARG A N 1
ATOM 641 C CA . ARG A 1 82 ? -4.170 -1.275 -15.050 1.00 65.69 82 ARG A CA 1
ATOM 642 C C . ARG A 1 82 ? -2.634 -1.267 -14.976 1.00 65.69 82 ARG A C 1
ATOM 644 O O . ARG A 1 82 ? -2.019 -2.328 -14.987 1.00 65.69 82 ARG A O 1
ATOM 651 N N . VAL A 1 83 ? -2.015 -0.090 -14.999 1.00 69.31 83 VAL A N 1
ATOM 652 C CA . VAL A 1 83 ? -0.559 0.095 -14.928 1.00 69.31 83 VAL A CA 1
ATOM 653 C C . VAL A 1 83 ? -0.106 0.550 -13.545 1.00 69.31 83 VAL A C 1
ATOM 655 O O . VAL A 1 83 ? 0.963 0.156 -13.096 1.00 69.31 83 VAL A O 1
ATOM 658 N N . CYS A 1 84 ? -0.886 1.425 -12.918 1.00 64.62 84 CYS A N 1
ATOM 659 C CA . CYS A 1 84 ? -0.487 2.248 -11.783 1.00 64.62 84 CYS A CA 1
ATOM 660 C C . CYS A 1 84 ? -1.407 2.086 -10.569 1.00 64.62 84 CYS A C 1
ATOM 662 O O . CYS A 1 84 ? -1.240 2.785 -9.580 1.00 64.62 84 CYS A O 1
ATOM 664 N N . ALA A 1 85 ? -2.327 1.126 -10.602 1.00 70.94 85 ALA A N 1
ATOM 665 C CA . ALA A 1 85 ? -3.044 0.649 -9.431 1.00 70.94 85 ALA A CA 1
ATOM 666 C C . ALA A 1 85 ? -2.537 -0.743 -9.024 1.00 70.94 85 ALA A C 1
ATOM 668 O O . ALA A 1 85 ? -2.035 -1.509 -9.851 1.00 70.94 85 ALA A O 1
ATOM 669 N N . VAL A 1 86 ? -2.679 -1.077 -7.738 1.00 72.19 86 VAL A N 1
ATOM 670 C CA . VAL A 1 86 ? -2.530 -2.460 -7.265 1.00 72.19 86 VAL A C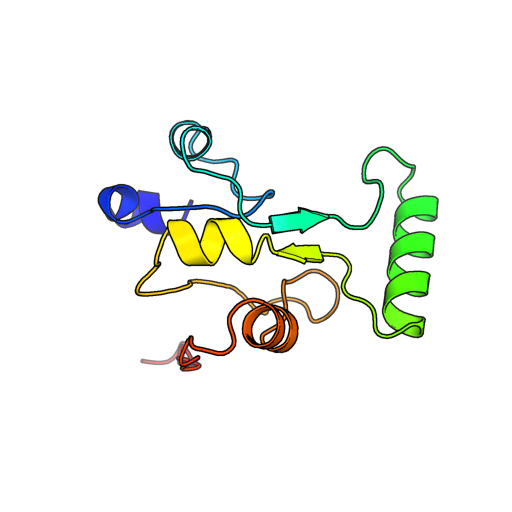A 1
ATOM 671 C C . VAL A 1 86 ? -3.677 -3.274 -7.854 1.00 72.19 86 VAL A C 1
ATOM 673 O O . VAL A 1 86 ? -4.842 -2.950 -7.619 1.00 72.19 86 VAL A O 1
ATOM 676 N N . SER A 1 87 ? -3.349 -4.319 -8.609 1.00 76.06 87 SER A N 1
ATOM 677 C CA . SER A 1 87 ? -4.359 -5.129 -9.289 1.00 76.06 87 SER A CA 1
ATOM 678 C C . SER A 1 87 ? -5.015 -6.144 -8.348 1.00 76.06 87 SER A C 1
ATOM 680 O O . SER A 1 87 ? -4.416 -6.588 -7.366 1.00 76.06 87 SER A O 1
ATOM 682 N N . THR A 1 88 ? -6.225 -6.588 -8.691 1.00 76.56 88 THR A N 1
ATOM 683 C CA . THR A 1 88 ? -6.901 -7.727 -8.041 1.00 76.56 88 THR A CA 1
ATOM 684 C C . THR A 1 88 ? -5.981 -8.951 -7.978 1.00 76.56 88 THR A C 1
ATOM 686 O O . THR A 1 88 ? -5.849 -9.573 -6.930 1.00 76.56 88 THR A O 1
ATOM 689 N N . ASN A 1 89 ? -5.239 -9.230 -9.055 1.00 77.25 89 ASN A N 1
ATOM 690 C CA . ASN A 1 89 ? -4.276 -10.332 -9.109 1.00 77.25 89 ASN A CA 1
ATOM 691 C C . ASN A 1 89 ? -3.124 -10.178 -8.093 1.00 77.25 89 ASN A C 1
ATOM 693 O O . ASN A 1 89 ? -2.693 -11.164 -7.489 1.00 77.25 89 ASN A O 1
ATOM 697 N N . ASP A 1 90 ? -2.629 -8.956 -7.874 1.00 77.00 90 ASP A N 1
ATOM 698 C CA . ASP A 1 90 ? -1.602 -8.684 -6.857 1.00 77.00 90 ASP A CA 1
ATOM 699 C C . ASP A 1 90 ? -2.134 -8.958 -5.444 1.00 77.00 90 ASP A C 1
ATOM 701 O O . ASP A 1 90 ? -1.421 -9.521 -4.606 1.00 77.00 90 ASP A O 1
ATOM 705 N N . LEU A 1 91 ? -3.399 -8.607 -5.186 1.00 78.00 91 LEU A N 1
ATOM 706 C CA . LEU A 1 91 ? -4.080 -8.890 -3.921 1.00 78.00 91 LEU A CA 1
ATOM 707 C C . LEU A 1 91 ? -4.299 -10.391 -3.717 1.00 78.00 91 LEU A C 1
ATOM 709 O O . LEU A 1 91 ? -3.947 -10.899 -2.655 1.00 78.00 91 LEU A O 1
ATOM 713 N N . GLU A 1 92 ? -4.808 -11.110 -4.719 1.00 81.56 92 GLU A N 1
ATOM 714 C CA . GLU A 1 92 ? -5.026 -12.565 -4.649 1.00 81.56 92 GLU A CA 1
ATOM 715 C C . GLU A 1 92 ? -3.722 -13.326 -4.402 1.00 81.56 92 GLU A C 1
ATOM 717 O O . GLU A 1 92 ? -3.668 -14.232 -3.569 1.00 81.56 92 GLU A O 1
ATOM 722 N N . THR A 1 93 ? -2.644 -12.920 -5.079 1.00 80.75 93 THR A N 1
ATOM 723 C CA . THR A 1 93 ? -1.320 -13.530 -4.900 1.00 80.75 93 THR A CA 1
ATOM 724 C C . THR A 1 93 ? -0.776 -13.283 -3.490 1.00 80.75 93 THR A C 1
ATOM 726 O O . THR A 1 93 ? -0.123 -14.151 -2.909 1.00 80.75 93 THR A O 1
ATOM 729 N N . SER A 1 94 ? -1.049 -12.106 -2.921 1.00 80.44 94 SER A N 1
ATOM 730 C CA . SER A 1 94 ? -0.519 -11.698 -1.615 1.00 80.44 94 SER A CA 1
ATOM 731 C C . SER A 1 94 ? -1.360 -12.214 -0.444 1.00 80.44 94 SER A C 1
ATOM 733 O O . SER A 1 94 ? -0.818 -12.516 0.620 1.00 80.44 94 SER A O 1
ATOM 735 N N . ILE A 1 95 ? -2.679 -12.339 -0.622 1.00 79.81 95 ILE A N 1
ATOM 736 C CA . ILE A 1 95 ? -3.623 -12.788 0.407 1.00 79.81 95 ILE A CA 1
ATOM 737 C C . ILE A 1 95 ? -4.635 -13.778 -0.202 1.00 79.81 95 ILE A C 1
ATOM 739 O O . ILE A 1 95 ? -5.806 -13.444 -0.386 1.00 79.81 95 ILE A O 1
ATOM 743 N N . PRO A 1 96 ? -4.235 -15.041 -0.443 1.00 71.81 96 PRO A N 1
ATOM 744 C CA . PRO A 1 96 ? -5.079 -16.025 -1.134 1.00 71.81 96 PRO A CA 1
ATOM 745 C C . PRO A 1 96 ? -6.386 -16.366 -0.402 1.00 71.81 96 PRO A C 1
ATOM 747 O O . PRO A 1 96 ? -7.291 -16.973 -0.965 1.00 71.81 96 PRO A O 1
ATOM 750 N N . THR A 1 97 ? -6.471 -16.037 0.888 1.00 69.94 97 THR A N 1
ATOM 751 C CA . THR A 1 97 ? -7.630 -16.305 1.746 1.00 69.94 97 THR A CA 1
ATOM 752 C C . THR A 1 97 ? -8.681 -15.200 1.718 1.00 69.94 97 THR A C 1
ATOM 754 O O . THR A 1 97 ? -9.763 -15.395 2.273 1.00 69.94 97 THR A O 1
ATOM 757 N N . LEU A 1 98 ? -8.379 -14.038 1.133 1.00 65.94 98 LEU A N 1
ATOM 758 C CA . LEU A 1 98 ? -9.319 -12.925 1.086 1.00 65.94 98 LEU A CA 1
ATOM 759 C C . LEU A 1 98 ? -10.352 -13.180 -0.018 1.00 65.94 98 LEU A C 1
ATOM 761 O O . LEU A 1 98 ? -9.995 -13.417 -1.169 1.00 65.94 98 LEU A O 1
ATOM 765 N N . ARG A 1 99 ? -11.646 -13.126 0.317 1.00 62.62 99 ARG A N 1
ATOM 766 C CA . ARG A 1 99 ? -12.697 -13.116 -0.708 1.00 62.62 99 ARG A CA 1
ATOM 767 C C . ARG A 1 99 ? -12.803 -11.709 -1.268 1.00 62.62 99 ARG A C 1
ATOM 769 O O . ARG A 1 99 ? -13.293 -10.817 -0.583 1.00 62.62 99 ARG A O 1
ATOM 776 N N . LEU A 1 100 ? -12.353 -11.529 -2.502 1.00 63.62 100 LEU A N 1
ATOM 777 C CA . LEU A 1 100 ? -12.569 -10.292 -3.235 1.00 63.62 100 LEU A CA 1
ATOM 778 C C . LEU A 1 100 ? -14.003 -10.301 -3.769 1.00 63.62 100 LEU A C 1
ATOM 780 O O . LEU A 1 100 ? -14.416 -11.216 -4.479 1.00 63.62 100 LEU A O 1
ATOM 784 N N . THR A 1 101 ? -14.780 -9.305 -3.368 1.00 60.88 101 THR A N 1
ATOM 785 C CA . THR A 1 101 ? -16.064 -8.981 -3.986 1.00 60.88 101 THR A CA 1
ATOM 786 C C . THR A 1 101 ? -15.882 -7.653 -4.694 1.00 60.88 101 THR A C 1
ATOM 788 O O . THR A 1 101 ? -15.674 -6.638 -4.028 1.00 60.88 101 THR A O 1
ATOM 791 N N . GLU A 1 102 ? -15.934 -7.654 -6.023 1.00 58.16 102 GLU A N 1
ATOM 792 C CA . GLU A 1 102 ? -16.049 -6.413 -6.783 1.00 58.16 102 GLU A CA 1
ATOM 793 C C . GLU A 1 102 ? -17.438 -5.838 -6.501 1.00 58.16 102 GLU A C 1
ATOM 795 O O . GLU A 1 102 ? -18.463 -6.432 -6.836 1.00 58.16 102 GLU A O 1
ATOM 800 N N . ALA A 1 103 ? -17.474 -4.723 -5.776 1.00 58.12 103 ALA A N 1
ATOM 801 C CA . ALA A 1 103 ? -18.670 -3.910 -5.680 1.00 58.12 103 ALA A CA 1
ATOM 802 C C . ALA A 1 103 ? -18.611 -2.918 -6.841 1.00 58.12 103 ALA A C 1
ATOM 804 O O . ALA A 1 103 ? -17.925 -1.900 -6.746 1.00 58.12 103 ALA A O 1
ATOM 805 N N . ASP A 1 104 ? -19.293 -3.242 -7.939 1.00 48.62 104 ASP A N 1
ATOM 806 C CA . ASP A 1 104 ? -19.555 -2.272 -8.997 1.00 48.62 104 ASP A CA 1
ATOM 807 C C . ASP A 1 104 ? -20.385 -1.139 -8.387 1.00 48.62 104 ASP A C 1
ATOM 809 O O . ASP A 1 104 ? -21.551 -1.313 -8.026 1.00 48.62 104 ASP A O 1
ATOM 813 N N . PHE A 1 105 ? -19.757 0.021 -8.202 1.00 48.66 105 PHE A N 1
ATOM 814 C CA . PHE A 1 105 ? -20.476 1.236 -7.857 1.00 48.66 105 PHE A CA 1
ATOM 815 C C . PHE A 1 105 ? -21.203 1.696 -9.120 1.00 48.66 105 PHE A C 1
ATOM 817 O O . PHE A 1 105 ? -20.579 2.265 -10.015 1.00 48.66 105 PHE A O 1
ATOM 824 N N . ASP A 1 106 ? -22.499 1.402 -9.210 1.00 44.69 106 ASP A N 1
ATOM 825 C CA . ASP A 1 106 ? -23.373 1.965 -10.235 1.00 44.69 106 ASP A CA 1
ATOM 826 C C . ASP A 1 106 ? -23.571 3.460 -9.926 1.00 44.69 106 ASP A C 1
ATOM 828 O O . ASP A 1 106 ? -24.197 3.790 -8.917 1.00 44.69 106 ASP A O 1
ATOM 832 N N . PRO A 1 107 ? -23.022 4.387 -10.732 1.00 48.25 107 PRO A N 1
ATOM 833 C CA . PRO A 1 107 ? -23.162 5.815 -10.473 1.00 48.25 107 PRO A CA 1
ATOM 834 C C . PRO A 1 107 ? -24.598 6.325 -10.687 1.00 48.25 107 PRO A C 1
ATOM 836 O O . PRO A 1 107 ? -24.851 7.502 -10.424 1.00 48.25 107 PRO A O 1
ATOM 839 N N . GLU A 1 108 ? -25.518 5.486 -11.183 1.00 45.16 108 GLU A N 1
ATOM 840 C CA . GLU A 1 108 ? -26.928 5.821 -11.408 1.00 45.16 108 GLU A CA 1
ATOM 841 C C . GLU A 1 108 ? -27.879 5.377 -10.272 1.00 45.16 108 GLU A C 1
ATOM 843 O O . GLU A 1 108 ? -29.083 5.639 -10.379 1.00 45.16 108 GLU A O 1
ATOM 848 N N . VAL A 1 109 ? -27.380 4.768 -9.179 1.00 47.12 109 VAL A N 1
ATOM 849 C CA . VAL A 1 109 ? -28.184 4.352 -8.001 1.00 47.12 109 VAL A CA 1
ATOM 850 C C . VAL A 1 109 ? -27.856 5.158 -6.746 1.00 47.12 109 VAL A C 1
ATOM 852 O O . VAL A 1 109 ? -26.666 5.252 -6.373 1.00 47.12 109 VAL A O 1
#

InterPro domains:
  IPR051030 Vitamin B12-binding component of ABC transporter [PTHR42860] (1-100)

Sequence (109 aa):
EMIYNLGYEQYLVGRSHECDYPPACLSLPQVSFATIDTSKTSAEIDHSVKTQIVKGLSVYRMDAELLRELRPDVIITQDSCRVCAVSTNDLETSIPTLRLTEADFDPEV